Protein AF-A0A2E1ELN6-F1 (afdb_monomer_lite)

Secondary structure (DSSP, 8-state):
---SSSHHHHHHHTSHHHHHHHHHHHHHHHHHHHHHHHHHHHHHHHHHHHHHHHHHHHHHTSS-----------------

Seque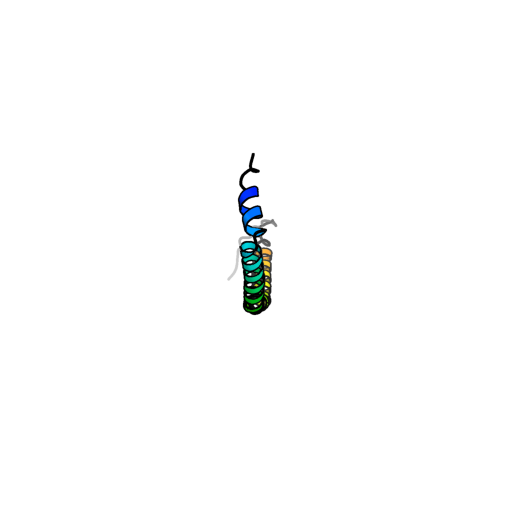nce (80 aa):
MAQHETSGFRSFIFSRSGMVLLGFLAVAGYFLWEEHAAHILGYLPLLLILGLCVGMHFFMHGSHGGDHGSHRDEPREDDR

Structure (mmCIF, N/CA/C/O backbone):
data_AF-A0A2E1ELN6-F1
#
_entry.id   AF-A0A2E1ELN6-F1
#
loop_
_atom_site.group_PDB
_atom_site.id
_atom_site.type_symbol
_atom_site.label_atom_id
_atom_site.label_alt_id
_atom_site.label_comp_id
_atom_site.label_asym_id
_atom_site.label_entity_id
_atom_site.label_seq_id
_atom_site.pdbx_PDB_ins_code
_atom_site.Cartn_x
_atom_site.Cartn_y
_atom_site.Cartn_z
_atom_site.occupancy
_atom_site.B_iso_or_equiv
_atom_site.auth_seq_id
_atom_site.auth_comp_id
_atom_site.auth_asym_id
_atom_site.auth_atom_id
_atom_site.pdbx_PDB_model_num
ATOM 1 N N . MET A 1 1 ? 7.104 0.997 26.714 1.00 47.53 1 MET A N 1
ATOM 2 C CA . MET A 1 1 ? 5.844 0.937 27.490 1.00 47.53 1 MET A CA 1
ATOM 3 C C . MET A 1 1 ? 4.695 1.470 26.626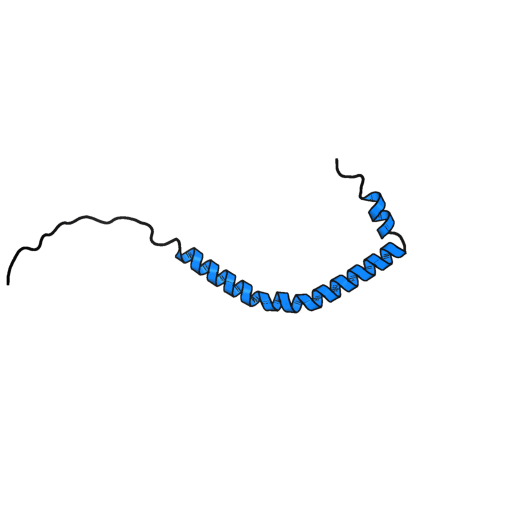 1.00 47.53 1 MET A C 1
ATOM 5 O O . MET A 1 1 ? 4.337 2.627 26.757 1.00 47.53 1 MET A O 1
ATOM 9 N N . ALA A 1 2 ? 4.162 0.672 25.691 1.00 52.16 2 ALA A N 1
ATOM 10 C CA . ALA A 1 2 ? 3.175 1.123 24.691 1.00 52.16 2 ALA A CA 1
ATOM 11 C C . ALA A 1 2 ? 1.996 0.134 24.570 1.00 52.16 2 ALA A C 1
ATOM 13 O O . ALA A 1 2 ? 1.750 -0.428 23.507 1.00 52.16 2 ALA A O 1
ATOM 14 N N . GLN A 1 3 ? 1.333 -0.184 25.688 1.00 56.94 3 GLN A N 1
ATOM 15 C CA . GLN A 1 3 ? 0.320 -1.257 25.742 1.00 56.94 3 GLN A CA 1
ATOM 16 C C . GLN A 1 3 ? -1.028 -0.841 26.367 1.00 56.94 3 GLN A C 1
ATOM 18 O O . GLN A 1 3 ? -1.849 -1.712 26.622 1.00 56.94 3 GLN A O 1
ATOM 23 N N . HIS A 1 4 ? -1.307 0.450 26.595 1.00 50.56 4 HIS A N 1
ATOM 24 C CA . HIS A 1 4 ? -2.543 0.866 27.288 1.00 50.56 4 HIS A CA 1
ATOM 25 C C . HIS A 1 4 ? -3.665 1.428 26.384 1.00 50.56 4 HIS A C 1
ATOM 27 O O . HIS A 1 4 ? -4.802 1.517 26.822 1.00 50.56 4 HIS A O 1
ATOM 33 N N . GLU A 1 5 ? -3.404 1.701 25.101 1.00 58.16 5 GLU A N 1
ATOM 34 C CA . GLU A 1 5 ? -4.365 2.359 24.186 1.00 58.16 5 GLU A CA 1
ATOM 35 C C . GLU A 1 5 ? -5.069 1.391 23.207 1.00 58.16 5 GLU A C 1
ATOM 37 O O . GLU A 1 5 ? -5.660 1.806 22.216 1.00 58.16 5 GLU A O 1
ATOM 42 N N . THR A 1 6 ? -4.990 0.072 23.415 1.00 59.28 6 THR A N 1
ATOM 43 C CA . THR A 1 6 ? -5.610 -0.914 22.496 1.00 59.28 6 THR A CA 1
ATOM 44 C C . THR A 1 6 ? -6.879 -1.559 23.052 1.00 59.28 6 THR A C 1
ATOM 46 O O . THR A 1 6 ? -7.670 -2.114 22.287 1.00 59.28 6 THR A O 1
ATOM 49 N N . SER A 1 7 ? -7.119 -1.459 24.361 1.00 60.94 7 SER A N 1
ATOM 50 C CA . SER A 1 7 ? -8.266 -2.060 25.054 1.00 60.94 7 SER A CA 1
ATOM 51 C C . SER A 1 7 ? -9.589 -1.349 24.740 1.00 60.94 7 SER A C 1
ATOM 53 O O . SER A 1 7 ? -10.586 -2.016 24.463 1.00 60.94 7 SER A O 1
ATOM 55 N N . GLY A 1 8 ? -9.596 -0.012 24.694 1.00 65.62 8 GLY A N 1
ATOM 56 C CA . GLY A 1 8 ? -10.786 0.778 24.353 1.00 65.62 8 GLY A CA 1
ATOM 57 C C . GLY A 1 8 ? -11.232 0.577 22.903 1.00 65.62 8 GLY A C 1
ATOM 58 O O . GLY A 1 8 ? -12.380 0.222 22.645 1.00 65.62 8 GLY A O 1
ATOM 59 N N . PHE A 1 9 ? -10.303 0.711 21.953 1.00 67.75 9 PHE A N 1
ATOM 60 C CA . PHE A 1 9 ? -10.590 0.576 20.521 1.00 67.75 9 PHE A CA 1
ATOM 61 C C . PHE A 1 9 ? -11.076 -0.831 20.142 1.00 67.75 9 PHE A C 1
ATOM 63 O O . PHE A 1 9 ? -12.056 -0.971 19.412 1.00 67.75 9 PHE A O 1
ATOM 70 N N . ARG A 1 10 ? -10.460 -1.886 20.696 1.00 71.31 10 ARG A N 1
ATOM 71 C CA . ARG A 1 10 ? -10.926 -3.267 20.494 1.00 71.31 10 ARG A CA 1
ATOM 72 C C . ARG A 1 10 ? -12.347 -3.463 21.017 1.00 71.31 10 ARG A C 1
ATOM 74 O O . ARG A 1 10 ? -13.162 -4.038 20.307 1.00 71.31 10 ARG A O 1
ATOM 81 N N . SER A 1 11 ? -12.669 -2.943 22.202 1.00 70.81 11 SER A N 1
ATOM 82 C CA . SER A 1 11 ? -14.024 -3.034 22.767 1.00 70.81 11 SER A CA 1
ATOM 83 C C . SER A 1 11 ? -15.070 -2.317 21.895 1.00 70.81 11 SER A C 1
ATOM 85 O O . SER A 1 11 ? -16.172 -2.826 21.693 1.00 70.81 11 SER A O 1
ATOM 87 N N . PHE A 1 12 ? -14.700 -1.187 21.280 1.00 72.69 12 PHE A N 1
ATOM 88 C CA . PHE A 1 12 ? -15.536 -0.496 20.292 1.00 72.69 12 PHE A CA 1
ATOM 89 C C . PHE A 1 12 ? -15.723 -1.298 18.993 1.00 72.69 12 PHE A C 1
ATOM 91 O O . PHE A 1 12 ? -16.837 -1.323 18.473 1.00 72.69 12 PHE A O 1
ATOM 98 N N . ILE A 1 13 ? -14.692 -1.998 18.502 1.00 79.44 13 ILE A N 1
ATOM 99 C CA . ILE A 1 13 ? -14.790 -2.879 17.321 1.00 79.44 13 ILE A CA 1
ATOM 100 C C . ILE A 1 13 ? -15.642 -4.126 17.602 1.00 79.44 13 ILE A C 1
ATOM 102 O O . ILE A 1 13 ? -16.404 -4.550 16.736 1.00 79.44 13 ILE A O 1
ATOM 106 N N . PHE A 1 14 ? -15.560 -4.694 18.809 1.00 76.12 14 PHE A N 1
ATOM 107 C CA . PHE A 1 14 ? -16.357 -5.861 19.211 1.00 76.12 14 PHE A CA 1
ATOM 108 C C . PHE A 1 14 ? -17.810 -5.520 19.605 1.00 76.12 14 PHE A C 1
ATOM 110 O O . PHE A 1 14 ? -18.613 -6.423 19.836 1.00 76.12 14 PHE A O 1
ATOM 117 N N . SER A 1 15 ? -18.188 -4.237 19.649 1.00 79.44 15 SER A N 1
ATOM 118 C CA . SER A 1 15 ? -19.589 -3.814 19.773 1.00 79.44 15 SER A CA 1
ATOM 119 C C . SER A 1 15 ? -20.374 -4.099 18.482 1.00 79.44 15 SER A C 1
ATOM 121 O O . SER A 1 15 ? -19.798 -4.150 17.396 1.00 79.44 15 SER A O 1
ATOM 123 N N . ARG A 1 16 ? -21.709 -4.233 18.560 1.00 83.94 16 ARG A N 1
ATOM 124 C CA . ARG A 1 16 ? -22.578 -4.473 17.382 1.00 83.94 16 ARG A CA 1
ATOM 125 C C . ARG A 1 16 ? -22.336 -3.455 16.266 1.00 83.94 16 ARG A C 1
ATOM 127 O O . ARG A 1 16 ? -22.196 -3.840 15.111 1.00 83.94 16 ARG A O 1
ATOM 134 N N . SER A 1 17 ? -22.233 -2.174 16.617 1.00 85.31 17 SER A N 1
ATOM 135 C CA . SER A 1 17 ? -21.962 -1.104 15.651 1.00 85.31 17 SER A CA 1
ATOM 136 C C . SER A 1 17 ? -20.539 -1.172 15.088 1.00 85.31 17 SER A C 1
A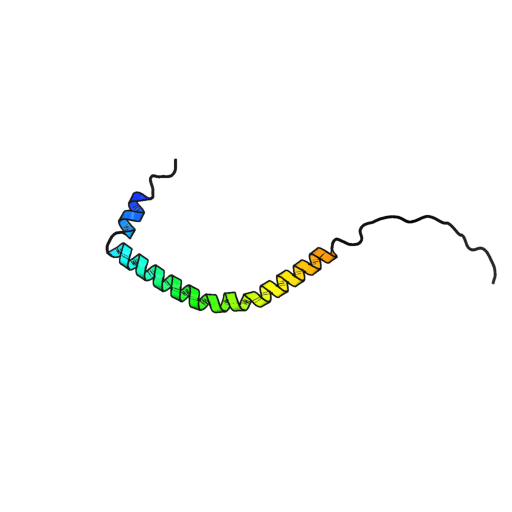TOM 138 O O . SER A 1 17 ? -20.339 -0.882 13.913 1.00 85.31 17 SER A O 1
ATOM 140 N N . GLY A 1 18 ? -19.563 -1.596 15.897 1.00 87.62 18 GLY A N 1
ATOM 141 C CA . GLY A 1 18 ? -18.179 -1.797 15.466 1.00 87.62 18 GLY A CA 1
ATOM 142 C C . GLY A 1 18 ? -18.036 -2.934 14.463 1.00 87.62 18 GLY A C 1
ATOM 143 O O . GLY A 1 18 ? -17.362 -2.763 13.454 1.00 87.62 18 GLY A O 1
ATOM 144 N N . MET A 1 19 ? -18.740 -4.049 14.675 1.00 88.88 19 MET A N 1
ATOM 145 C CA . MET A 1 19 ? -18.765 -5.168 13.728 1.00 88.88 19 MET A CA 1
ATOM 146 C C . MET A 1 19 ? -19.414 -4.784 12.394 1.00 88.88 19 MET A C 1
ATOM 148 O O . MET A 1 19 ? -18.896 -5.150 11.341 1.00 88.88 19 MET A O 1
ATOM 152 N N . VAL A 1 20 ? -20.508 -4.011 12.418 1.00 92.69 20 VAL A N 1
ATOM 153 C CA . VAL A 1 20 ? -21.142 -3.495 11.189 1.00 92.69 20 VAL A CA 1
ATOM 154 C C . VAL A 1 20 ? -20.200 -2.546 10.448 1.00 92.69 20 VAL A C 1
ATOM 156 O O . VAL A 1 20 ? -20.033 -2.679 9.237 1.00 92.69 20 VAL A O 1
ATOM 159 N N . LEU A 1 21 ? -19.545 -1.625 11.161 1.00 92.81 21 LEU A N 1
ATOM 160 C CA . LEU A 1 21 ? -18.589 -0.691 10.567 1.00 92.81 21 LEU A CA 1
ATOM 161 C C . LEU A 1 21 ? -17.358 -1.413 10.008 1.00 92.81 21 LEU A C 1
ATOM 163 O O . LEU A 1 21 ? -16.912 -1.084 8.914 1.00 92.81 21 LEU A O 1
ATOM 167 N N . LEU A 1 22 ? -16.846 -2.426 10.711 1.00 93.00 22 LEU A N 1
ATOM 168 C CA . LEU A 1 22 ? -15.748 -3.270 10.238 1.00 93.00 22 LEU A CA 1
ATOM 169 C C . LEU A 1 22 ? -16.141 -4.021 8.958 1.00 93.00 22 LEU A C 1
ATOM 171 O O . LEU A 1 22 ? -15.370 -4.036 8.003 1.00 93.00 22 LEU A O 1
ATOM 175 N N . GLY A 1 23 ? -17.343 -4.603 8.917 1.00 94.25 23 GLY A N 1
ATOM 176 C CA . GLY A 1 23 ? -17.869 -5.269 7.724 1.00 94.25 23 GLY A CA 1
ATOM 177 C C . GLY A 1 23 ? -18.027 -4.309 6.544 1.00 94.25 23 GLY A C 1
ATOM 178 O O . GLY A 1 23 ? -17.573 -4.609 5.443 1.00 94.25 23 GLY A O 1
ATOM 179 N N . PHE A 1 24 ? -18.594 -3.123 6.780 1.00 95.56 24 PHE A N 1
ATOM 180 C CA . PHE A 1 24 ? -18.702 -2.078 5.760 1.00 95.56 24 PHE A CA 1
ATOM 181 C C . PHE A 1 24 ? -17.328 -1.640 5.247 1.00 95.56 24 PHE A C 1
ATOM 183 O O . PHE A 1 24 ? -17.129 -1.545 4.041 1.00 95.56 24 PHE A O 1
ATOM 190 N N . LEU A 1 25 ? -16.365 -1.426 6.147 1.00 94.75 25 LEU A N 1
ATOM 191 C CA . LEU A 1 25 ? -15.008 -1.024 5.788 1.00 94.75 25 LEU A CA 1
ATOM 192 C C . LEU A 1 25 ? -14.283 -2.116 4.991 1.00 94.75 25 LEU A C 1
ATOM 194 O O . LEU A 1 25 ? -13.565 -1.798 4.048 1.00 94.75 25 LEU A O 1
ATOM 198 N N . ALA A 1 26 ? -14.504 -3.390 5.326 1.00 94.69 26 ALA A N 1
ATOM 199 C CA .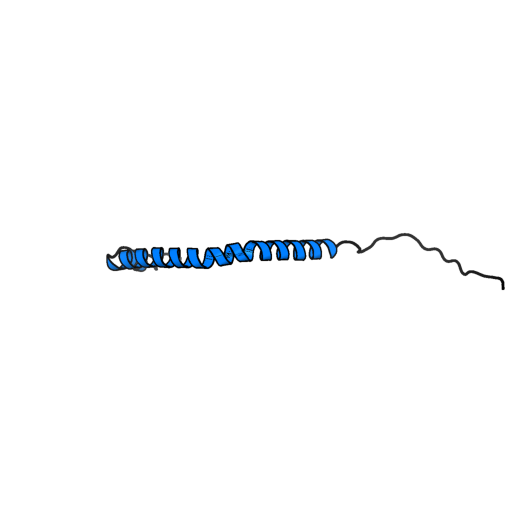 ALA A 1 26 ? -13.966 -4.516 4.571 1.00 94.69 26 ALA A CA 1
ATOM 200 C C . ALA A 1 26 ? -14.533 -4.567 3.143 1.00 94.69 26 ALA A C 1
ATOM 202 O O . ALA A 1 26 ? -13.765 -4.689 2.192 1.00 94.69 26 ALA A O 1
ATOM 203 N N . VAL A 1 27 ? -15.853 -4.412 2.976 1.00 95.12 27 VAL A N 1
ATOM 204 C CA . VAL A 1 27 ? -16.498 -4.387 1.649 1.00 95.12 27 VAL A CA 1
ATOM 205 C C . VAL A 1 27 ? -16.068 -3.155 0.849 1.00 95.12 27 VAL A C 1
ATOM 207 O O . VAL A 1 27 ? -15.696 -3.282 -0.314 1.00 95.12 27 VAL A O 1
ATOM 210 N N . ALA A 1 28 ? -16.064 -1.972 1.466 1.00 94.44 28 ALA A N 1
ATOM 211 C CA . ALA A 1 28 ? -15.620 -0.738 0.825 1.00 94.44 28 ALA A CA 1
ATOM 212 C C . ALA A 1 28 ? -14.149 -0.825 0.392 1.00 94.44 28 ALA A C 1
ATOM 214 O O . ALA A 1 28 ? -13.818 -0.453 -0.730 1.00 94.44 28 ALA A O 1
ATOM 215 N N . GLY A 1 29 ? -13.278 -1.365 1.250 1.00 92.19 29 GLY A N 1
ATOM 216 C CA . GLY A 1 29 ? -11.873 -1.606 0.927 1.00 92.19 29 GLY A CA 1
ATOM 217 C C . GLY A 1 29 ? -11.694 -2.612 -0.209 1.00 92.19 29 GLY A C 1
ATOM 218 O O . GLY A 1 29 ? -10.864 -2.388 -1.084 1.00 92.19 29 GLY A O 1
ATOM 219 N N . TYR A 1 30 ? -12.502 -3.677 -0.237 1.00 90.69 30 TYR A N 1
ATOM 220 C CA . TYR A 1 30 ? -12.490 -4.670 -1.312 1.00 90.69 30 TYR A CA 1
ATOM 221 C C . TYR A 1 30 ? -12.873 -4.060 -2.667 1.00 90.69 30 TYR A C 1
ATOM 223 O O . TYR A 1 30 ? -12.121 -4.192 -3.628 1.00 90.69 30 TYR A O 1
ATOM 231 N N . PHE A 1 31 ? -13.988 -3.326 -2.738 1.00 89.94 31 PHE A N 1
ATOM 232 C CA . PHE A 1 31 ? -14.408 -2.647 -3.971 1.00 89.94 31 PHE A CA 1
ATOM 233 C C . PHE A 1 31 ? -13.386 -1.606 -4.438 1.00 89.94 31 PHE A C 1
ATOM 235 O O . PHE A 1 31 ? -13.070 -1.528 -5.622 1.00 89.94 31 PHE A O 1
ATOM 242 N N . LEU A 1 32 ? -12.826 -0.830 -3.505 1.00 87.44 32 LEU A N 1
ATOM 243 C CA . LEU A 1 32 ? -11.797 0.158 -3.825 1.00 87.44 32 LEU A CA 1
ATOM 244 C C . LEU A 1 32 ? -10.535 -0.507 -4.392 1.00 87.44 32 LEU A C 1
ATOM 246 O O . LEU A 1 32 ? -9.912 0.032 -5.310 1.00 87.44 32 LEU A O 1
ATOM 250 N N . TRP A 1 33 ? -10.181 -1.681 -3.860 1.00 84.75 33 TRP A N 1
ATOM 251 C CA . TRP A 1 33 ? -9.079 -2.492 -4.357 1.00 84.75 33 TRP A CA 1
ATOM 252 C C . TRP A 1 33 ? -9.356 -3.027 -5.759 1.00 84.75 33 TRP A C 1
ATOM 254 O O . TRP A 1 33 ? -8.476 -2.906 -6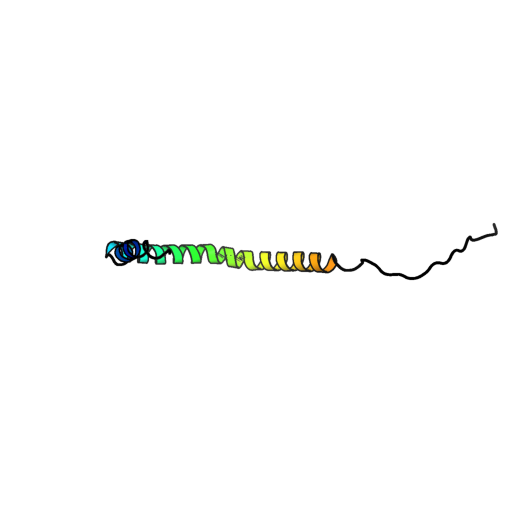.598 1.00 84.75 33 TRP A O 1
ATOM 264 N N . GLU A 1 34 ? -10.541 -3.568 -6.054 1.00 83.81 34 GLU A N 1
ATOM 265 C CA . GLU A 1 34 ? -10.857 -4.063 -7.405 1.00 83.81 34 GLU A CA 1
ATOM 266 C C . GLU A 1 34 ? -10.797 -2.953 -8.468 1.00 83.81 34 GLU A C 1
ATOM 268 O O . GLU A 1 34 ? -10.179 -3.143 -9.518 1.00 83.81 34 GLU A O 1
ATOM 273 N N . GLU A 1 35 ? -11.329 -1.765 -8.169 1.00 76.38 35 GLU A N 1
ATOM 274 C CA . GLU A 1 35 ? -11.288 -0.605 -9.076 1.00 76.38 35 GLU A CA 1
ATOM 275 C C . GLU A 1 35 ? -9.851 -0.093 -9.321 1.00 76.38 35 GLU A C 1
ATOM 277 O O . GLU A 1 35 ? -9.469 0.271 -10.440 1.00 76.38 35 GLU A O 1
ATOM 282 N N . HIS A 1 36 ? -9.004 -0.088 -8.286 1.00 76.00 36 HIS A N 1
ATOM 283 C CA . HIS A 1 36 ? -7.609 0.357 -8.410 1.00 76.00 36 HIS A CA 1
ATOM 284 C C . HIS A 1 36 ? -6.648 -0.748 -8.860 1.00 76.00 36 HIS A C 1
ATOM 286 O O . HIS A 1 36 ? -5.581 -0.444 -9.397 1.00 76.00 36 HIS A O 1
ATOM 292 N N . ALA A 1 37 ? -7.007 -2.021 -8.706 1.00 75.06 37 ALA A N 1
ATOM 293 C CA . ALA A 1 37 ? -6.185 -3.149 -9.127 1.00 75.06 37 ALA A CA 1
ATOM 294 C C . ALA A 1 37 ? -5.985 -3.149 -10.643 1.00 75.06 37 ALA A C 1
ATOM 296 O O . ALA A 1 37 ? -4.876 -3.415 -11.103 1.00 75.06 37 ALA A O 1
ATOM 297 N N . ALA A 1 38 ? -7.007 -2.771 -11.417 1.00 70.75 38 ALA A N 1
ATOM 298 C CA . ALA A 1 38 ? -6.884 -2.608 -12.865 1.00 70.75 38 ALA A CA 1
ATOM 299 C C . ALA A 1 38 ? -5.851 -1.529 -13.239 1.00 70.75 38 ALA A C 1
ATOM 301 O O . ALA A 1 38 ? -5.062 -1.717 -14.164 1.00 70.75 38 ALA A O 1
ATOM 302 N N . HIS A 1 39 ? -5.792 -0.435 -12.476 1.00 70.00 39 HIS A N 1
ATOM 303 C CA . HIS A 1 39 ? -4.794 0.615 -12.670 1.00 70.00 39 HIS A CA 1
ATOM 304 C C . HIS A 1 39 ? -3.394 0.134 -12.274 1.00 70.00 39 HIS A C 1
ATOM 306 O O . HIS A 1 39 ? -2.455 0.314 -13.041 1.00 70.00 39 HIS A O 1
ATOM 312 N N . ILE A 1 40 ? -3.238 -0.542 -11.130 1.00 70.12 40 ILE A N 1
ATOM 313 C CA . ILE A 1 40 ? -1.941 -1.071 -10.666 1.00 70.12 40 ILE A CA 1
ATOM 314 C C . ILE A 1 40 ? -1.392 -2.131 -11.634 1.00 70.12 40 ILE A C 1
ATOM 316 O O . ILE A 1 40 ? -0.216 -2.078 -11.998 1.00 70.12 40 ILE A O 1
ATOM 320 N N . LEU A 1 41 ? -2.236 -3.053 -12.109 1.00 71.88 41 LEU A N 1
ATOM 321 C CA . LEU A 1 41 ? -1.871 -4.026 -13.144 1.00 71.88 41 LEU A CA 1
ATOM 322 C C . LEU A 1 41 ? -1.577 -3.345 -14.491 1.00 71.88 41 LEU A C 1
ATOM 324 O O . LEU A 1 41 ? -0.696 -3.799 -15.218 1.00 71.88 41 LEU A O 1
ATOM 328 N N . GLY A 1 42 ? -2.244 -2.227 -14.795 1.00 71.56 42 GLY A N 1
ATOM 329 C CA . GLY A 1 42 ? -1.959 -1.381 -15.957 1.00 71.56 42 GLY A CA 1
ATOM 330 C C . GLY A 1 42 ? -0.637 -0.605 -15.865 1.00 71.56 42 GLY A C 1
ATOM 331 O O . GLY A 1 42 ? 0.028 -0.410 -16.881 1.00 71.56 42 GLY A O 1
ATOM 332 N N . TYR A 1 43 ? -0.203 -0.211 -14.663 1.00 76.19 43 TYR A N 1
ATOM 333 C CA . TYR A 1 43 ? 1.099 0.432 -14.435 1.00 76.19 43 TYR A CA 1
ATOM 334 C C . TYR A 1 43 ? 2.253 -0.568 -14.330 1.00 76.19 43 TYR A C 1
ATOM 336 O O . TYR A 1 43 ? 3.403 -0.184 -14.532 1.00 76.19 43 TYR A O 1
ATOM 344 N N . LEU A 1 44 ? 1.977 -1.845 -14.060 1.00 75.94 44 LEU A N 1
ATOM 345 C CA . LEU A 1 44 ? 2.978 -2.908 -13.988 1.00 75.94 44 LEU A CA 1
ATOM 346 C C . LEU A 1 44 ? 3.892 -3.000 -15.232 1.00 75.94 44 LEU A C 1
ATOM 348 O O . LEU A 1 44 ? 5.111 -3.039 -15.049 1.00 75.94 44 LEU A O 1
ATOM 352 N N . PRO A 1 45 ? 3.385 -2.969 -16.486 1.00 78.31 45 PRO A N 1
ATOM 353 C CA . PRO A 1 45 ? 4.246 -2.933 -17.669 1.00 78.31 45 PRO A CA 1
ATOM 354 C C . PRO A 1 45 ? 5.088 -1.652 -17.755 1.00 78.31 45 PRO A C 1
ATOM 356 O O . PRO A 1 45 ? 6.257 -1.723 -18.128 1.00 78.31 45 PRO A O 1
ATOM 359 N N . LEU A 1 46 ? 4.543 -0.491 -17.367 1.00 80.38 46 LEU A N 1
ATOM 360 C CA . LEU A 1 46 ? 5.282 0.780 -17.352 1.00 80.38 46 LEU A CA 1
ATOM 361 C C . LEU A 1 46 ? 6.389 0.787 -16.290 1.00 80.38 46 LEU A C 1
ATOM 363 O O . LEU A 1 46 ? 7.495 1.241 -16.573 1.00 80.38 46 LEU A O 1
ATOM 367 N N . LEU A 1 47 ? 6.126 0.247 -15.097 1.00 82.38 47 LEU A N 1
ATOM 368 C CA . LEU A 1 47 ? 7.123 0.088 -14.035 1.00 82.38 47 LEU A CA 1
ATOM 369 C C . LEU A 1 47 ? 8.211 -0.915 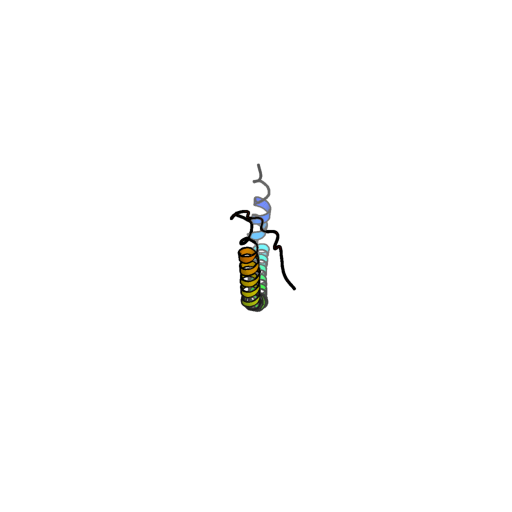-14.415 1.00 82.38 47 LEU A C 1
ATOM 371 O O . LEU A 1 47 ? 9.373 -0.687 -14.088 1.00 82.38 47 LEU A O 1
ATOM 375 N N . LEU A 1 48 ? 7.868 -1.987 -15.134 1.00 83.75 48 LEU A N 1
ATOM 376 C CA . LEU A 1 48 ? 8.847 -2.938 -15.658 1.00 83.75 48 LEU A CA 1
ATOM 377 C C . LEU A 1 48 ? 9.740 -2.270 -16.707 1.00 83.75 48 LEU A C 1
ATOM 379 O O . LEU A 1 48 ? 10.959 -2.371 -16.609 1.00 83.75 48 LEU A O 1
ATOM 383 N N . ILE A 1 49 ? 9.161 -1.536 -17.664 1.00 83.31 49 ILE A N 1
ATOM 384 C CA . ILE A 1 49 ? 9.919 -0.788 -18.680 1.00 83.31 49 ILE A CA 1
ATOM 385 C C . ILE A 1 49 ? 10.809 0.273 -18.029 1.00 83.31 49 ILE A C 1
ATOM 387 O O . ILE A 1 49 ? 11.977 0.391 -18.391 1.00 83.31 49 ILE A O 1
ATOM 391 N N . LEU A 1 50 ? 10.293 1.026 -17.056 1.00 85.38 50 LEU A N 1
ATOM 392 C CA . LEU A 1 50 ? 11.070 2.035 -16.339 1.00 85.38 50 LEU A CA 1
ATOM 393 C C . LEU A 1 50 ? 12.189 1.389 -15.516 1.00 85.38 50 LEU A C 1
ATOM 395 O O . LEU A 1 50 ? 13.321 1.856 -15.569 1.00 85.38 50 LEU A O 1
ATOM 399 N N . GLY A 1 51 ? 11.904 0.296 -14.807 1.00 85.69 51 GLY A N 1
ATOM 400 C CA . GLY A 1 51 ? 12.898 -0.473 -14.060 1.00 85.69 51 GLY A CA 1
ATOM 401 C C . GLY A 1 51 ? 13.979 -1.064 -14.964 1.00 85.69 51 GLY A C 1
ATOM 402 O O . GLY A 1 51 ? 15.157 -1.003 -14.625 1.00 85.69 51 GLY A O 1
ATOM 403 N N . LEU A 1 52 ? 13.603 -1.555 -16.147 1.00 84.81 52 LEU A N 1
ATOM 404 C CA . LEU A 1 52 ? 14.537 -2.022 -17.168 1.00 84.81 52 LEU A CA 1
ATOM 405 C C . LEU A 1 52 ? 15.382 -0.866 -17.718 1.00 84.81 52 LEU A C 1
ATOM 407 O O . LEU A 1 52 ? 16.595 -0.997 -17.809 1.00 84.81 52 LEU A O 1
ATOM 411 N N . CYS A 1 53 ? 14.766 0.274 -18.039 1.00 81.19 53 CYS A N 1
ATOM 412 C CA . CYS A 1 53 ? 15.444 1.455 -18.577 1.00 81.19 53 CYS A CA 1
ATOM 413 C C . CYS A 1 53 ? 16.439 2.045 -17.566 1.00 81.19 53 CYS A C 1
ATOM 415 O O . CYS A 1 53 ? 17.605 2.249 -17.896 1.00 81.19 53 CYS A O 1
ATOM 417 N N . VAL A 1 54 ? 16.015 2.237 -16.313 1.00 80.75 54 VAL A N 1
ATOM 418 C CA . VAL A 1 54 ? 16.880 2.684 -15.209 1.00 80.75 54 VAL A CA 1
ATOM 419 C C . VAL A 1 54 ? 17.959 1.643 -14.920 1.00 80.75 54 VAL A C 1
ATOM 421 O O . VAL A 1 54 ? 19.115 2.010 -14.731 1.00 80.75 54 VAL A O 1
ATOM 424 N N . GLY A 1 55 ? 17.615 0.354 -14.949 1.00 82.31 55 GLY A N 1
ATOM 425 C CA . GLY A 1 55 ? 18.566 -0.741 -14.776 1.00 82.31 55 GLY A CA 1
ATOM 426 C C . GLY A 1 55 ? 19.662 -0.725 -15.839 1.00 82.31 55 GLY A C 1
ATOM 427 O O . GLY A 1 55 ? 20.843 -0.762 -15.501 1.00 82.31 55 GLY A O 1
ATOM 428 N N . MET A 1 56 ? 19.286 -0.581 -17.112 1.00 76.75 56 MET A N 1
ATOM 429 C CA . MET A 1 56 ? 20.233 -0.427 -18.218 1.00 76.75 56 MET A CA 1
ATOM 430 C C . MET A 1 56 ? 21.098 0.823 -18.046 1.00 76.75 56 MET A C 1
ATOM 432 O O . MET A 1 56 ? 22.318 0.744 -18.188 1.00 76.75 56 MET A O 1
ATOM 436 N N . HIS A 1 57 ? 20.493 1.965 -17.709 1.00 77.88 57 HIS A N 1
ATOM 437 C CA . HIS A 1 57 ? 21.222 3.226 -17.569 1.00 77.88 57 HIS A CA 1
ATOM 438 C C . HIS A 1 57 ? 22.249 3.172 -16.434 1.00 77.88 57 HIS A C 1
ATOM 440 O O . HIS A 1 57 ? 23.369 3.649 -16.590 1.00 77.88 57 HIS A O 1
ATOM 446 N N . PHE A 1 58 ? 21.901 2.528 -15.320 1.00 75.50 58 PHE A N 1
ATOM 447 C CA . PHE A 1 58 ? 22.801 2.350 -14.185 1.00 75.50 58 PHE A CA 1
ATOM 448 C C . PHE A 1 58 ? 23.959 1.400 -14.516 1.00 75.50 58 PHE A C 1
ATOM 450 O O . PHE A 1 58 ? 25.105 1.676 -14.162 1.00 75.50 58 PHE A O 1
ATOM 457 N N . PHE A 1 59 ? 23.685 0.317 -15.252 1.00 68.94 59 PHE A N 1
ATOM 458 C CA . PHE A 1 59 ? 24.714 -0.642 -15.665 1.00 68.94 59 PHE A CA 1
ATOM 459 C C . PHE A 1 59 ? 25.702 -0.045 -16.679 1.00 68.94 59 PHE A C 1
ATOM 461 O O . PHE A 1 59 ? 26.881 -0.392 -16.671 1.00 68.94 59 PHE A O 1
ATOM 468 N N . MET A 1 60 ? 25.249 0.894 -17.514 1.00 62.25 60 MET A N 1
ATOM 469 C CA . MET A 1 60 ? 26.106 1.597 -18.477 1.00 62.25 60 MET A CA 1
ATOM 470 C C . MET A 1 60 ? 26.838 2.812 -17.888 1.00 62.25 60 MET A C 1
ATOM 472 O O . MET A 1 60 ? 27.717 3.360 -18.547 1.00 62.25 60 MET A O 1
ATOM 476 N N . HIS A 1 61 ? 26.541 3.215 -16.650 1.00 64.88 61 HIS A N 1
ATOM 477 C CA . HIS A 1 61 ? 27.207 4.347 -15.995 1.00 64.88 61 HIS A CA 1
ATOM 478 C C . HIS A 1 61 ? 28.498 3.951 -15.244 1.00 64.88 61 HIS A C 1
ATOM 480 O O . HIS A 1 61 ? 29.154 4.803 -14.646 1.00 64.88 61 HIS A O 1
ATOM 486 N N . GLY A 1 62 ? 28.866 2.661 -15.257 1.00 61.72 62 GLY A N 1
ATOM 487 C CA . GLY A 1 62 ? 30.018 2.118 -14.522 1.00 61.72 62 GLY A CA 1
ATOM 488 C C . GLY A 1 62 ? 31.186 1.599 -15.371 1.00 61.72 62 GLY A C 1
ATOM 489 O O . GLY A 1 62 ? 32.247 1.334 -14.814 1.00 61.72 62 GLY A O 1
ATOM 490 N N . SER A 1 63 ? 31.049 1.453 -16.695 1.00 56.69 63 SER A N 1
ATOM 491 C CA . SER A 1 63 ? 32.120 0.911 -17.548 1.00 56.69 63 SER A CA 1
ATOM 492 C C . SER A 1 63 ? 32.674 1.964 -18.508 1.00 56.69 63 SER A C 1
ATOM 494 O O . SER A 1 63 ? 32.209 2.079 -19.640 1.00 56.69 63 SER A O 1
ATOM 496 N N . HIS A 1 64 ? 33.637 2.750 -18.029 1.00 58.62 64 HIS A N 1
ATOM 497 C CA . HIS A 1 64 ? 34.908 3.073 -18.709 1.00 58.62 64 HIS A CA 1
ATOM 498 C C . HIS A 1 64 ? 35.683 4.110 -17.879 1.00 58.62 64 HIS A C 1
ATOM 500 O O . HIS A 1 64 ? 36.062 5.179 -18.351 1.00 58.62 64 HIS A O 1
ATOM 506 N N . GLY A 1 65 ? 35.905 3.796 -16.603 1.00 59.53 65 GLY A N 1
ATOM 507 C CA . GLY A 1 65 ? 36.854 4.516 -15.764 1.00 59.53 65 GLY A CA 1
ATOM 508 C C . GLY A 1 65 ? 38.133 3.702 -15.600 1.00 59.53 65 GLY A C 1
ATOM 509 O O . GLY A 1 65 ? 38.196 2.902 -14.680 1.00 59.53 65 GLY A O 1
ATOM 510 N N . GLY A 1 66 ? 39.108 3.947 -16.483 1.00 61.72 66 GLY A N 1
ATOM 511 C CA . GLY A 1 66 ? 40.550 3.789 -16.232 1.00 61.72 66 GLY A CA 1
ATOM 512 C C . GLY A 1 66 ? 41.145 2.377 -16.280 1.00 61.72 66 GLY A C 1
ATOM 513 O O . GLY A 1 66 ? 40.730 1.512 -15.524 1.00 61.72 66 GLY A O 1
ATOM 514 N N . ASP A 1 67 ? 42.121 2.158 -17.174 1.00 55.12 67 ASP A N 1
ATOM 515 C CA . ASP A 1 67 ? 43.548 1.946 -16.826 1.00 55.12 67 ASP A CA 1
ATOM 516 C C . ASP A 1 67 ? 44.361 1.582 -18.096 1.00 55.12 67 ASP A C 1
ATOM 518 O O . ASP A 1 67 ? 44.084 0.599 -18.773 1.00 55.12 67 ASP A O 1
ATOM 522 N N . HIS A 1 68 ? 45.219 2.497 -18.560 1.00 52.34 68 HIS A N 1
ATOM 523 C CA . HIS A 1 68 ? 46.689 2.373 -18.630 1.00 52.34 68 HIS A CA 1
ATOM 524 C C . HIS A 1 68 ? 47.296 1.578 -19.804 1.00 52.34 68 HIS A C 1
ATOM 526 O O . HIS A 1 68 ? 47.159 0.367 -19.928 1.00 52.34 68 HIS A O 1
ATOM 532 N N . GLY A 1 69 ? 48.096 2.280 -20.623 1.00 49.34 69 GLY A N 1
ATOM 533 C CA . GLY A 1 69 ? 48.926 1.653 -21.650 1.00 49.34 69 GLY A CA 1
ATOM 534 C C . GLY A 1 69 ? 49.777 2.604 -22.495 1.00 49.34 69 GLY A C 1
ATOM 535 O O . GLY A 1 69 ? 49.530 2.734 -23.682 1.00 49.34 69 GLY A O 1
ATOM 536 N N . SER A 1 70 ? 50.821 3.173 -21.884 1.00 48.75 70 SER A N 1
ATOM 537 C CA . SER A 1 70 ? 52.097 3.559 -22.516 1.00 48.75 70 SER A CA 1
ATOM 538 C C . SER A 1 70 ? 52.153 4.760 -23.475 1.00 48.75 70 SER A C 1
ATOM 540 O O . SER A 1 70 ? 51.754 4.700 -24.631 1.00 48.75 70 SER A O 1
ATOM 542 N N . HIS A 1 71 ? 52.851 5.799 -23.002 1.00 55.59 71 HIS A N 1
ATOM 543 C CA . HIS A 1 71 ? 53.895 6.530 -23.729 1.00 55.59 71 HIS A CA 1
ATOM 544 C C . HIS A 1 71 ? 54.324 5.912 -25.072 1.00 55.59 71 HIS A C 1
ATOM 546 O O . HIS A 1 71 ? 54.741 4.749 -25.107 1.00 55.59 71 HIS A O 1
ATOM 552 N N . ARG A 1 72 ? 54.395 6.746 -26.113 1.00 51.75 72 ARG A N 1
ATOM 553 C CA . ARG A 1 72 ? 55.662 7.046 -26.796 1.00 51.75 72 ARG A CA 1
ATOM 554 C C . ARG A 1 72 ? 55.505 8.254 -27.709 1.00 51.75 72 ARG A C 1
ATOM 556 O O . ARG A 1 72 ? 54.651 8.292 -28.589 1.00 51.75 72 ARG A O 1
ATOM 563 N N . ASP A 1 73 ? 56.348 9.227 -27.418 1.00 59.78 73 ASP A N 1
ATOM 564 C CA . ASP A 1 73 ? 56.759 10.320 -28.275 1.00 59.78 73 ASP A CA 1
ATOM 565 C C . ASP A 1 73 ? 57.135 9.812 -29.670 1.00 59.78 73 ASP A C 1
ATOM 567 O O . ASP A 1 73 ? 57.932 8.884 -29.773 1.00 59.78 73 ASP A O 1
ATOM 571 N N . GLU A 1 74 ? 56.633 10.462 -30.720 1.00 61.84 74 GLU A N 1
ATOM 572 C CA . GLU A 1 74 ? 57.375 10.636 -31.973 1.00 61.84 74 GLU A CA 1
ATOM 573 C C . GLU A 1 74 ? 57.013 12.003 -32.583 1.00 61.84 74 GLU A C 1
ATOM 575 O O . GLU A 1 74 ? 55.883 12.192 -33.047 1.00 61.84 74 GLU A O 1
ATOM 580 N N . PRO A 1 75 ? 57.936 12.983 -32.598 1.00 60.00 75 PRO A N 1
ATOM 581 C CA . PRO A 1 75 ? 57.845 14.097 -33.528 1.00 60.00 75 PRO A CA 1
ATOM 582 C C . PRO A 1 75 ? 58.171 13.560 -34.927 1.00 60.00 75 PRO A C 1
ATOM 584 O O . PRO A 1 75 ? 59.252 13.024 -35.156 1.00 60.00 75 PRO A O 1
ATOM 587 N N . ARG A 1 76 ? 57.233 13.680 -35.872 1.00 58.62 76 ARG A N 1
ATOM 588 C CA . ARG A 1 76 ? 57.535 13.431 -37.286 1.00 58.62 76 ARG A CA 1
ATOM 589 C C . ARG A 1 76 ? 58.259 14.640 -37.867 1.00 58.62 76 ARG A C 1
ATOM 591 O O . ARG A 1 76 ? 57.658 15.697 -38.051 1.00 58.62 76 ARG A O 1
ATOM 598 N N . GLU A 1 77 ? 59.543 14.439 -38.126 1.00 64.94 77 GLU A N 1
ATOM 599 C CA . GLU A 1 77 ? 60.329 15.161 -39.118 1.00 64.94 77 GLU A CA 1
ATOM 600 C C . GLU A 1 77 ? 59.899 14.762 -40.549 1.00 64.94 77 GLU A C 1
ATOM 602 O O . GLU A 1 77 ? 59.505 13.621 -40.789 1.00 64.94 77 GLU A O 1
ATOM 607 N N . ASP A 1 78 ? 60.062 15.721 -41.463 1.00 59.38 78 ASP A N 1
ATOM 608 C CA . ASP A 1 78 ? 60.480 15.567 -42.867 1.00 59.38 78 ASP A CA 1
ATOM 609 C C . ASP A 1 78 ? 59.462 15.341 -44.021 1.00 59.38 78 ASP A C 1
ATOM 611 O O . ASP A 1 78 ? 58.618 14.446 -44.021 1.00 59.38 78 ASP A O 1
ATOM 615 N N . ASP A 1 79 ? 59.693 16.178 -45.041 1.00 56.31 79 ASP A N 1
ATOM 616 C CA . ASP A 1 79 ? 59.483 16.060 -46.494 1.00 56.31 79 ASP A CA 1
ATOM 617 C C . ASP A 1 79 ? 58.106 16.297 -47.165 1.00 56.31 79 ASP A C 1
ATOM 619 O O . ASP A 1 79 ? 57.359 15.357 -47.462 1.00 56.31 79 ASP A O 1
ATOM 623 N N . ARG A 1 80 ? 57.826 17.568 -47.533 1.00 58.75 80 ARG A N 1
ATOM 624 C CA . ARG A 1 80 ? 57.350 17.950 -48.887 1.00 58.75 80 ARG A CA 1
ATOM 625 C C . ARG A 1 80 ? 57.488 19.442 -49.211 1.00 58.75 80 ARG A C 1
ATOM 627 O O . ARG A 1 80 ? 57.096 20.267 -48.356 1.00 58.75 80 ARG A O 1
#

Radius of gyration: 32.71 Å; chains: 1; bounding box: 83×24×76 Å

Foldseek 3Di:
DPPDPVVVVVVCCPDPVNVVVVVVVVVVVVVVCVVCVVVVVVCVVVVVVVCVVVVVVVVVVPPDPDDDDDDDDDDDDDDD

pLDDT: mean 73.12, std 13.75, range [47.53, 95.56]